Protein AF-A0A392VL52-F1 (afdb_monomer_lite)

Foldseek 3Di:
DDDDDDDDDDDDDPPPDDPPPPPDPDDDDPPVLCVVLVPDDPVVSVVVCCVVPVPPPQDPVNVVVVVVVD

Radius of gyration: 24.05 Å; chains: 1; bounding box: 48×51×44 Å

pLDDT: mean 73.77, std 12.08, range [44.94, 93.69]

Secondary structure (DSSP, 8-state):
---PPPPP--------S----PPP------HHHHHHHTTS-HHHHHHHHHHHH------HHHHHHHHTT-

Organism: NCB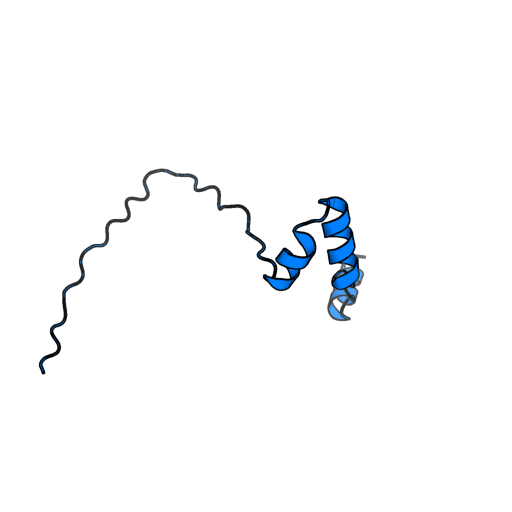I:txid97028

Structure (mmCIF, N/CA/C/O backbone):
data_AF-A0A392VL52-F1
#
_entry.id   AF-A0A392VL52-F1
#
loop_
_atom_site.group_PDB
_atom_site.id
_atom_site.type_symbol
_atom_site.label_atom_id
_atom_site.label_alt_id
_atom_site.label_comp_id
_atom_site.label_asym_id
_atom_site.label_entity_id
_atom_site.label_seq_id
_atom_site.pdbx_PDB_ins_code
_atom_site.Cartn_x
_atom_site.Cartn_y
_atom_site.Cartn_z
_atom_site.occupancy
_atom_site.B_iso_or_equiv
_atom_site.auth_seq_id
_atom_site.auth_comp_id
_atom_site.auth_asym_id
_atom_site.auth_atom_id
_atom_site.pdbx_PDB_model_num
ATOM 1 N N . ALA A 1 1 ? -32.102 -41.618 -16.338 1.00 52.91 1 ALA A N 1
ATOM 2 C CA . ALA A 1 1 ? -30.923 -40.848 -16.763 1.00 52.91 1 ALA A CA 1
ATOM 3 C C . ALA A 1 1 ? -29.728 -41.413 -16.018 1.00 52.91 1 ALA A C 1
ATOM 5 O O . ALA A 1 1 ? -29.473 -41.053 -14.873 1.00 52.91 1 ALA A O 1
ATOM 6 N N . GLU A 1 2 ? -29.121 -42.423 -16.628 1.00 44.94 2 GLU A N 1
ATOM 7 C CA . GLU A 1 2 ? -27.860 -43.033 -16.223 1.00 44.94 2 GLU A CA 1
ATOM 8 C C . GLU A 1 2 ? -26.714 -42.006 -16.127 1.00 44.94 2 GLU A C 1
ATOM 10 O O . GLU A 1 2 ? -26.518 -41.177 -17.010 1.00 44.94 2 GLU A O 1
ATOM 15 N N . TYR A 1 3 ? -25.970 -42.045 -15.023 1.00 54.91 3 TYR A N 1
ATOM 16 C CA . TYR A 1 3 ? -24.758 -41.252 -14.807 1.00 54.91 3 TYR A CA 1
ATOM 17 C C . TYR A 1 3 ? -23.557 -42.054 -15.315 1.00 54.91 3 TYR A C 1
ATOM 19 O O . TYR A 1 3 ? -23.063 -42.962 -14.643 1.00 54.91 3 TYR A O 1
ATOM 27 N N . GLU A 1 4 ? -23.115 -41.728 -16.524 1.00 65.00 4 GLU A N 1
ATOM 28 C CA . GLU A 1 4 ? -21.908 -42.268 -17.143 1.00 65.00 4 GLU A CA 1
ATOM 29 C C . GLU A 1 4 ? -20.665 -41.665 -16.459 1.00 65.00 4 GLU A C 1
ATOM 31 O O . GLU A 1 4 ? -20.476 -40.449 -16.436 1.00 65.00 4 GLU A O 1
ATOM 36 N N . ARG A 1 5 ? -19.834 -42.511 -15.833 1.00 67.25 5 ARG A N 1
ATOM 37 C CA . ARG A 1 5 ? -18.565 -42.107 -15.201 1.00 67.25 5 ARG A CA 1
ATOM 38 C C . ARG A 1 5 ? -17.430 -42.329 -16.195 1.00 67.25 5 ARG A C 1
ATOM 40 O O . ARG A 1 5 ? -17.163 -43.477 -16.539 1.00 67.25 5 ARG A O 1
ATOM 47 N N . THR A 1 6 ? -16.728 -41.276 -16.605 1.00 60.53 6 THR A N 1
ATOM 48 C CA . THR A 1 6 ? -15.530 -41.404 -17.445 1.00 60.53 6 THR A CA 1
ATOM 49 C C . THR A 1 6 ? -14.239 -41.454 -16.627 1.00 60.53 6 THR A C 1
ATOM 51 O O . THR A 1 6 ? -14.099 -40.885 -15.545 1.00 60.53 6 THR A O 1
ATOM 54 N N . THR A 1 7 ? -13.329 -42.266 -17.153 1.00 59.22 7 THR A N 1
ATOM 55 C CA . THR A 1 7 ? -12.181 -42.922 -16.530 1.00 59.22 7 THR A CA 1
ATOM 56 C C . THR A 1 7 ? -10.939 -42.039 -16.382 1.00 59.22 7 THR A C 1
ATOM 58 O O . THR A 1 7 ? -10.565 -41.307 -17.292 1.00 59.22 7 THR A O 1
ATOM 61 N N . ARG A 1 8 ? -10.266 -42.208 -15.235 1.00 68.38 8 ARG A N 1
ATOM 62 C CA . ARG A 1 8 ? -8.947 -41.688 -14.827 1.00 68.38 8 ARG A CA 1
ATOM 63 C C . ARG A 1 8 ? -7.839 -42.014 -15.840 1.00 68.38 8 ARG A C 1
ATOM 65 O O . ARG A 1 8 ? -7.512 -43.185 -16.003 1.00 68.38 8 ARG A O 1
ATOM 72 N N . ILE A 1 9 ? -7.213 -40.993 -16.428 1.00 58.34 9 ILE A N 1
ATOM 73 C CA . ILE A 1 9 ? -5.939 -41.063 -17.173 1.00 58.34 9 ILE A CA 1
ATOM 74 C C . ILE A 1 9 ? -5.323 -39.650 -17.098 1.00 58.34 9 ILE A C 1
ATOM 76 O O . ILE A 1 9 ? -6.032 -38.689 -17.356 1.00 58.34 9 ILE A O 1
ATOM 80 N N . GLY A 1 10 ? -4.078 -39.393 -16.721 1.00 57.78 10 GLY A N 1
ATOM 81 C CA . GLY A 1 10 ? -2.959 -40.242 -16.363 1.00 57.78 10 GLY A CA 1
ATOM 82 C C . GLY A 1 10 ? -1.996 -39.430 -15.490 1.00 57.78 10 GLY A C 1
ATOM 83 O O . GLY A 1 10 ? -1.924 -38.207 -15.577 1.00 57.78 10 GLY A O 1
ATOM 84 N N . ASP A 1 11 ? -1.330 -40.151 -14.605 1.00 62.62 11 ASP A N 1
ATOM 85 C CA . ASP A 1 11 ? -0.241 -39.709 -13.746 1.00 62.62 11 ASP A CA 1
ATOM 86 C C . ASP A 1 11 ? 1.065 -39.938 -14.515 1.00 62.62 11 ASP A C 1
ATOM 88 O O . ASP A 1 11 ? 1.354 -41.075 -14.885 1.00 62.62 11 ASP A O 1
ATOM 92 N N . SER A 1 12 ? 1.792 -38.868 -14.829 1.00 60.00 12 SER A N 1
ATOM 93 C CA . SER A 1 12 ? 3.198 -38.938 -15.236 1.00 60.00 12 SER A CA 1
ATOM 94 C C . SER A 1 12 ? 3.844 -37.591 -14.935 1.00 60.00 12 SER A C 1
ATOM 96 O O . SER A 1 12 ? 3.828 -36.676 -15.758 1.00 60.00 12 SER A O 1
ATOM 98 N N . HIS A 1 13 ? 4.338 -37.444 -13.707 1.00 60.12 13 HIS A N 1
ATOM 99 C CA . HIS A 1 13 ? 5.187 -36.330 -13.302 1.00 60.12 13 HIS A CA 1
ATOM 100 C C . HIS A 1 13 ? 6.652 -36.772 -13.398 1.00 60.12 13 HIS A C 1
ATOM 102 O O . HIS A 1 13 ? 7.214 -37.268 -12.422 1.00 60.12 13 HIS A O 1
ATOM 108 N N . ASP A 1 14 ? 7.267 -36.595 -14.568 1.00 54.69 14 ASP A N 1
ATOM 109 C CA . ASP A 1 14 ? 8.725 -36.665 -14.688 1.00 54.69 14 ASP A CA 1
ATOM 110 C C . ASP A 1 14 ? 9.318 -35.347 -14.167 1.00 54.69 14 ASP A C 1
ATOM 112 O O . ASP A 1 14 ? 9.329 -34.318 -14.843 1.00 54.69 14 ASP A O 1
ATOM 116 N N . ASP A 1 15 ? 9.750 -35.390 -12.904 1.00 59.00 15 ASP A N 1
ATOM 117 C CA . ASP A 1 15 ? 10.489 -34.345 -12.186 1.00 59.00 15 ASP A CA 1
ATOM 118 C C . ASP A 1 15 ? 11.955 -34.321 -12.650 1.00 59.00 15 ASP A C 1
ATOM 120 O O . ASP A 1 15 ? 12.876 -34.638 -11.899 1.00 59.00 15 ASP A O 1
ATOM 124 N N . GLU A 1 16 ? 12.204 -34.021 -13.924 1.00 62.03 16 GLU A N 1
ATOM 125 C CA . GLU A 1 16 ? 13.576 -33.928 -14.427 1.00 62.03 16 GLU A CA 1
ATOM 126 C C . GLU A 1 16 ? 14.126 -32.509 -14.179 1.00 62.03 16 GLU A C 1
ATOM 128 O O . GLU A 1 16 ? 13.934 -31.569 -14.951 1.00 62.03 16 GLU A O 1
ATOM 133 N N . GLY A 1 17 ? 14.840 -32.355 -13.062 1.00 62.25 17 GLY A N 1
ATOM 134 C CA . GLY A 1 17 ? 16.039 -31.513 -13.016 1.00 62.25 17 GLY A CA 1
ATOM 135 C C . GLY A 1 17 ? 15.863 -29.994 -12.973 1.00 62.25 17 GLY A C 1
ATOM 136 O O . GLY A 1 17 ? 16.757 -29.277 -13.425 1.00 62.25 17 GLY A O 1
ATOM 137 N N . THR A 1 18 ? 14.782 -29.463 -12.403 1.00 56.78 18 THR A N 1
ATOM 138 C CA . THR A 1 18 ? 14.650 -28.008 -12.236 1.00 56.78 18 THR A CA 1
ATOM 139 C C . THR A 1 18 ? 14.797 -27.645 -10.764 1.00 56.78 18 THR A C 1
ATOM 141 O O . THR A 1 18 ? 13.917 -27.932 -9.961 1.00 56.78 18 THR A O 1
ATOM 144 N N . SER A 1 19 ? 15.889 -26.969 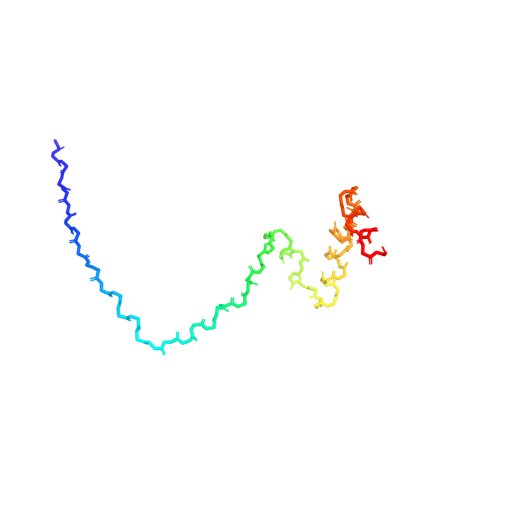-10.388 1.00 65.81 19 SER A N 1
ATOM 145 C CA . SER A 1 19 ? 15.894 -26.136 -9.178 1.00 65.81 19 SER A CA 1
ATOM 146 C C . SER A 1 19 ? 14.815 -25.077 -9.368 1.00 65.81 19 SER A C 1
ATOM 148 O O . SER A 1 19 ? 15.076 -23.994 -9.893 1.00 65.81 19 SER A O 1
ATOM 150 N N . VAL A 1 20 ? 13.574 -25.414 -9.020 1.00 61.97 20 VAL A N 1
ATOM 151 C CA . VAL A 1 20 ? 12.458 -24.482 -9.055 1.00 61.97 20 VAL A CA 1
ATOM 152 C C . VAL A 1 20 ? 12.763 -23.460 -7.971 1.00 61.97 20 VAL A C 1
ATOM 154 O O . VAL A 1 20 ? 12.497 -23.686 -6.790 1.00 61.97 20 VAL A O 1
ATOM 157 N N . LEU A 1 21 ? 13.380 -22.341 -8.361 1.00 70.94 21 LEU A N 1
ATOM 158 C CA . LEU A 1 21 ? 13.418 -21.145 -7.536 1.00 70.94 21 LEU A CA 1
ATOM 159 C C . LEU A 1 21 ? 11.963 -20.841 -7.213 1.00 70.94 21 LEU A C 1
ATOM 161 O O . LEU A 1 21 ? 11.198 -20.434 -8.091 1.00 70.94 21 LEU A O 1
ATOM 165 N N . LYS A 1 22 ? 11.561 -21.134 -5.973 1.00 75.38 22 LYS A N 1
ATOM 166 C CA . LYS A 1 22 ? 10.203 -20.868 -5.521 1.00 75.38 22 LYS A CA 1
ATOM 167 C C . LYS A 1 22 ? 9.934 -19.401 -5.844 1.00 75.38 22 LYS A C 1
ATOM 169 O O . LYS A 1 22 ? 10.753 -18.562 -5.455 1.00 75.38 22 LYS A O 1
ATOM 174 N N . PRO A 1 23 ? 8.865 -19.090 -6.602 1.00 77.19 23 PRO A N 1
ATOM 175 C CA . PRO A 1 23 ? 8.613 -17.717 -6.991 1.00 77.19 23 PRO A CA 1
ATOM 176 C C . PRO A 1 23 ? 8.599 -16.860 -5.725 1.00 77.19 23 PRO A C 1
ATOM 178 O O . PRO A 1 23 ? 8.124 -17.344 -4.686 1.00 77.19 23 PRO A O 1
ATOM 181 N N . PRO A 1 24 ? 9.122 -15.621 -5.788 1.00 77.38 24 PRO A N 1
ATOM 182 C CA . PRO A 1 24 ? 9.066 -14.717 -4.655 1.00 77.38 24 PRO A CA 1
ATOM 183 C C . PRO A 1 24 ? 7.640 -14.720 -4.107 1.00 77.38 24 PRO A C 1
ATOM 185 O O . PRO A 1 24 ? 6.696 -14.670 -4.909 1.00 77.38 24 PRO A O 1
ATOM 188 N N . PRO A 1 25 ? 7.458 -14.850 -2.782 1.00 78.06 25 PRO A N 1
ATOM 189 C CA . PRO A 1 25 ? 6.128 -14.873 -2.203 1.00 78.06 25 PRO A CA 1
ATOM 190 C C . PRO A 1 25 ? 5.390 -13.621 -2.669 1.00 78.06 25 PRO A C 1
ATOM 192 O O . PRO A 1 25 ? 5.805 -12.493 -2.405 1.00 78.06 25 PRO A O 1
ATOM 195 N N . ARG A 1 26 ? 4.322 -13.830 -3.439 1.00 80.50 26 ARG A N 1
ATOM 196 C CA . ARG A 1 26 ? 3.521 -12.735 -3.969 1.00 80.50 26 ARG A CA 1
ATOM 197 C C . ARG A 1 26 ? 2.613 -12.268 -2.851 1.00 80.50 26 ARG A C 1
ATOM 199 O O . ARG A 1 26 ? 1.707 -12.992 -2.447 1.00 80.50 26 ARG A O 1
ATOM 206 N N . ILE A 1 27 ? 2.860 -11.062 -2.362 1.00 76.44 27 ILE A N 1
ATOM 207 C CA . ILE A 1 27 ? 1.874 -10.357 -1.557 1.00 76.44 27 ILE A CA 1
ATOM 208 C C . ILE A 1 27 ? 0.820 -9.790 -2.509 1.00 76.44 27 ILE A C 1
ATOM 210 O O . ILE A 1 27 ? 1.143 -9.116 -3.488 1.00 76.44 27 ILE A O 1
ATOM 214 N N . CYS A 1 28 ? -0.441 -10.118 -2.257 1.00 78.62 28 CYS A N 1
ATOM 215 C CA . CYS A 1 28 ? -1.570 -9.555 -2.984 1.00 78.62 28 CYS A CA 1
ATOM 216 C C . CYS A 1 28 ? -2.264 -8.570 -2.053 1.00 78.62 28 CYS A C 1
ATOM 218 O O . CYS A 1 28 ? -2.694 -8.949 -0.965 1.00 78.62 28 CYS A O 1
ATOM 220 N N . LEU A 1 29 ? -2.358 -7.314 -2.480 1.00 83.12 29 LEU A N 1
ATOM 221 C CA . LEU A 1 29 ? -3.166 -6.321 -1.785 1.00 83.12 29 LEU A CA 1
ATOM 222 C C . LEU A 1 29 ? -4.625 -6.423 -2.259 1.00 83.12 29 LEU A C 1
ATOM 224 O O . LEU A 1 29 ? -4.860 -6.843 -3.398 1.00 83.12 29 LEU A O 1
ATOM 228 N N . PRO A 1 30 ? -5.602 -6.036 -1.419 1.00 87.44 30 PRO A N 1
ATOM 229 C CA . PRO A 1 30 ? -6.991 -5.891 -1.843 1.00 87.44 30 PRO A CA 1
ATOM 230 C C . PRO A 1 30 ? -7.115 -4.967 -3.061 1.00 87.44 30 PRO A C 1
ATOM 232 O O . PRO A 1 30 ? -6.331 -4.026 -3.224 1.00 87.44 30 PRO A O 1
ATOM 235 N N . VAL A 1 31 ? -8.098 -5.228 -3.923 1.00 87.25 31 VAL A N 1
ATOM 236 C CA . VAL A 1 31 ? -8.269 -4.493 -5.189 1.00 87.25 31 VAL A CA 1
ATOM 237 C C . VAL A 1 31 ? -8.527 -3.007 -4.956 1.00 87.25 31 VAL A C 1
ATOM 239 O O . VAL A 1 31 ? -8.039 -2.174 -5.714 1.00 87.25 31 VAL A O 1
ATOM 242 N N . GLU A 1 32 ? -9.211 -2.670 -3.870 1.00 86.44 32 GLU A N 1
ATOM 243 C CA . GLU A 1 32 ? -9.525 -1.304 -3.466 1.00 86.44 32 GLU A CA 1
ATOM 244 C C . GLU A 1 32 ? -8.242 -0.539 -3.109 1.00 86.44 32 GLU A C 1
ATOM 246 O O . GLU A 1 32 ? -8.051 0.606 -3.519 1.00 86.44 32 GLU A O 1
ATOM 251 N N . VAL A 1 33 ? -7.313 -1.209 -2.413 1.00 84.88 33 VAL A N 1
ATOM 252 C CA . VAL A 1 33 ? -5.993 -0.653 -2.090 1.00 84.88 33 VAL A CA 1
ATOM 253 C C . VAL A 1 33 ? -5.188 -0.471 -3.373 1.00 84.88 33 VAL A C 1
ATOM 255 O O . VAL A 1 33 ? -4.664 0.610 -3.615 1.00 84.88 33 VAL A O 1
ATOM 258 N N . LEU A 1 34 ? -5.150 -1.473 -4.254 1.00 85.31 34 LEU A N 1
ATOM 259 C CA . LEU A 1 34 ? -4.430 -1.368 -5.528 1.00 85.31 34 LEU A CA 1
ATOM 260 C C . LEU A 1 34 ? -4.952 -0.231 -6.413 1.00 85.31 34 LEU A C 1
ATOM 262 O O . LEU A 1 34 ? -4.158 0.469 -7.037 1.00 85.31 34 LEU A O 1
ATOM 266 N N . GLN A 1 35 ? -6.268 -0.023 -6.452 1.00 88.38 35 GLN A N 1
ATOM 267 C CA . GLN A 1 35 ? -6.880 1.088 -7.178 1.00 88.38 35 GLN A CA 1
ATOM 268 C C . GLN A 1 35 ? -6.462 2.441 -6.604 1.00 88.38 35 GLN A C 1
ATOM 270 O O . GLN A 1 35 ? -6.165 3.349 -7.374 1.00 88.38 35 GLN A O 1
ATOM 275 N N . SER A 1 36 ? -6.384 2.562 -5.276 1.00 84.19 36 SER A N 1
ATOM 276 C CA . SER A 1 36 ? -5.962 3.805 -4.618 1.00 84.19 36 SER A CA 1
ATOM 277 C C . SER A 1 36 ? -4.486 4.152 -4.847 1.00 84.19 36 SER A C 1
ATOM 279 O O . SER A 1 36 ? -4.131 5.326 -4.846 1.00 84.19 36 SER A O 1
ATOM 281 N N . LEU A 1 37 ? -3.641 3.142 -5.084 1.00 87.56 37 LEU A N 1
ATOM 282 C CA . LEU A 1 37 ? -2.194 3.301 -5.261 1.00 87.56 37 LEU A CA 1
ATOM 283 C C . LEU A 1 37 ? -1.766 3.386 -6.736 1.00 87.56 37 LEU A C 1
ATOM 285 O O . LEU A 1 37 ? -0.600 3.646 -7.019 1.00 87.56 37 LEU A O 1
ATOM 289 N N . LYS A 1 38 ? -2.684 3.145 -7.681 1.00 86.56 38 LYS A N 1
ATOM 290 C CA . LYS A 1 38 ? -2.381 2.974 -9.110 1.00 86.56 38 LYS A CA 1
ATOM 291 C C . LYS A 1 38 ? -1.724 4.198 -9.757 1.00 86.56 38 LYS A C 1
ATOM 293 O O . LYS A 1 38 ? -0.888 4.030 -10.639 1.00 86.56 38 LYS A O 1
ATOM 298 N N . ASP A 1 39 ? -2.118 5.395 -9.334 1.00 90.38 39 ASP A N 1
ATOM 299 C CA . ASP A 1 39 ? -1.709 6.660 -9.957 1.00 90.38 39 ASP A CA 1
ATOM 300 C C . ASP A 1 39 ? -0.635 7.409 -9.144 1.00 90.38 39 ASP A C 1
ATOM 302 O O . ASP A 1 39 ? -0.329 8.567 -9.428 1.00 90.38 39 ASP A O 1
ATOM 306 N N . LEU A 1 40 ? -0.063 6.761 -8.123 1.00 89.50 40 LEU A N 1
ATOM 307 C CA . LEU A 1 40 ? 0.930 7.355 -7.231 1.00 89.50 40 LEU A CA 1
ATOM 308 C C . LEU A 1 40 ? 2.349 6.912 -7.575 1.00 89.50 40 LEU A C 1
ATOM 310 O O . LEU A 1 40 ? 2.581 5.815 -8.088 1.00 89.50 40 LEU A O 1
ATOM 314 N N . ALA A 1 41 ? 3.316 7.769 -7.242 1.00 93.69 41 ALA A N 1
ATOM 315 C CA . ALA A 1 41 ? 4.716 7.376 -7.251 1.00 93.69 41 ALA A CA 1
ATOM 316 C C . ALA A 1 41 ? 4.951 6.243 -6.230 1.00 93.69 41 ALA A C 1
ATOM 318 O O . ALA A 1 41 ? 4.250 6.184 -5.214 1.00 93.69 41 ALA A O 1
ATOM 319 N N . PRO A 1 42 ? 5.925 5.346 -6.460 1.00 87.50 42 PRO A N 1
ATOM 320 C CA . PRO A 1 42 ? 6.187 4.213 -5.569 1.00 87.50 42 PRO A CA 1
ATOM 321 C C . PRO A 1 42 ? 6.392 4.610 -4.100 1.00 87.50 42 PRO A C 1
ATOM 323 O O . PRO A 1 42 ? 5.903 3.929 -3.195 1.00 87.50 42 PRO A O 1
ATOM 326 N N . GLU A 1 43 ? 7.082 5.723 -3.859 1.00 90.31 43 GLU A N 1
ATOM 327 C CA . GLU A 1 43 ? 7.358 6.255 -2.525 1.00 90.31 43 GLU A CA 1
ATOM 328 C C . GLU A 1 43 ? 6.080 6.776 -1.855 1.00 90.31 43 GLU A C 1
ATOM 330 O O . GLU A 1 43 ? 5.807 6.459 -0.696 1.00 90.31 43 GLU A O 1
ATOM 335 N N . ASP A 1 44 ? 5.262 7.525 -2.596 1.00 89.31 44 ASP A N 1
ATOM 336 C CA . ASP A 1 44 ? 3.994 8.071 -2.10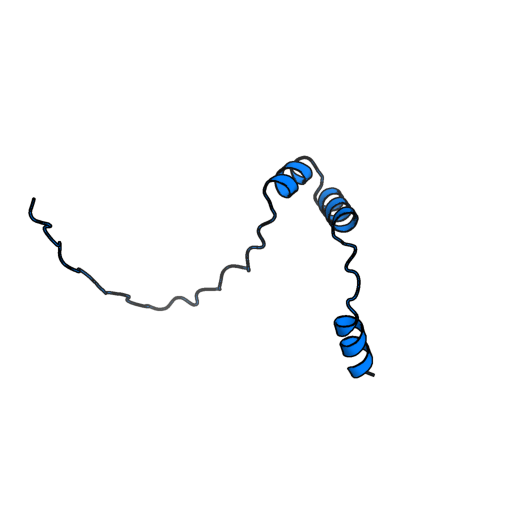4 1.00 89.31 44 ASP A CA 1
ATOM 337 C C . ASP A 1 44 ? 2.970 6.966 -1.831 1.00 89.31 44 ASP A C 1
ATOM 339 O O . ASP A 1 44 ? 2.275 6.998 -0.813 1.00 89.31 44 ASP A O 1
ATOM 343 N N . ALA A 1 45 ? 2.931 5.942 -2.687 1.00 90.25 45 ALA A N 1
ATOM 344 C CA . ALA A 1 45 ? 2.092 4.768 -2.499 1.00 90.25 45 ALA A CA 1
ATOM 345 C C . ALA A 1 45 ? 2.454 4.013 -1.209 1.00 90.25 45 ALA A C 1
ATOM 347 O O . ALA A 1 45 ? 1.572 3.622 -0.437 1.00 90.25 45 ALA A O 1
ATOM 348 N N . LEU A 1 46 ? 3.754 3.843 -0.938 1.00 87.81 46 LEU A N 1
ATOM 349 C CA . LEU A 1 46 ? 4.222 3.228 0.301 1.00 87.81 46 LEU A CA 1
ATOM 350 C C . LEU A 1 46 ? 3.867 4.090 1.519 1.00 87.81 46 LEU A C 1
ATOM 352 O O . LEU A 1 46 ? 3.328 3.570 2.496 1.00 87.81 46 LEU A O 1
ATOM 356 N N . ASN A 1 47 ? 4.108 5.401 1.457 1.00 88.62 47 ASN A N 1
ATOM 357 C CA . ASN A 1 47 ? 3.790 6.327 2.546 1.00 88.62 47 ASN A CA 1
ATOM 358 C C . ASN A 1 47 ? 2.292 6.339 2.876 1.00 88.62 47 ASN A C 1
ATOM 360 O O . ASN A 1 47 ? 1.915 6.322 4.051 1.00 88.62 47 ASN A O 1
ATOM 364 N N . GLN A 1 48 ? 1.428 6.320 1.861 1.00 86.81 48 GLN A N 1
ATOM 365 C CA . GLN A 1 48 ? -0.017 6.244 2.053 1.00 86.81 48 GLN A CA 1
ATOM 366 C C . GLN A 1 48 ? -0.433 4.901 2.665 1.00 86.81 48 GLN A C 1
ATOM 368 O O . GLN A 1 48 ? -1.246 4.873 3.594 1.00 86.81 48 GLN A O 1
ATOM 373 N N . LEU A 1 49 ? 0.147 3.791 2.198 1.00 87.50 49 LEU A N 1
ATOM 374 C CA . LEU A 1 49 ? -0.132 2.464 2.744 1.00 87.50 49 LEU A CA 1
ATOM 375 C C . LEU A 1 49 ? 0.265 2.379 4.223 1.00 87.50 49 LEU A C 1
ATOM 377 O O . LEU A 1 49 ? -0.521 1.906 5.044 1.00 87.50 49 LEU A O 1
ATOM 381 N N . LEU A 1 50 ? 1.442 2.901 4.573 1.00 86.12 50 LEU A N 1
ATOM 382 C CA . LEU A 1 50 ? 1.922 2.979 5.952 1.00 86.12 50 LEU A CA 1
ATOM 383 C C . LEU A 1 50 ? 1.110 3.966 6.802 1.00 86.12 50 LEU A C 1
ATOM 385 O O . LEU A 1 50 ? 0.897 3.727 7.984 1.00 86.12 50 LEU A O 1
ATOM 389 N N . SER A 1 51 ? 0.585 5.039 6.219 1.00 84.69 51 SER A N 1
ATOM 390 C CA . SER A 1 51 ? -0.294 5.961 6.948 1.00 84.69 51 SER A CA 1
ATOM 391 C C . SER A 1 51 ? -1.660 5.333 7.251 1.00 84.69 51 SER A C 1
ATOM 393 O O . SER A 1 51 ? -2.211 5.546 8.327 1.00 84.69 51 SER A O 1
ATOM 395 N N . SER A 1 52 ? -2.203 4.534 6.325 1.00 79.94 52 SER A N 1
ATOM 396 C CA . SER A 1 52 ? -3.514 3.888 6.478 1.00 79.94 52 SER A CA 1
ATOM 397 C C . SER A 1 52 ? -3.469 2.581 7.279 1.00 79.94 52 SER A C 1
ATOM 399 O O . SER A 1 52 ? -4.453 2.239 7.928 1.00 79.94 52 SER A O 1
ATOM 401 N N . HIS A 1 53 ? -2.367 1.830 7.202 1.00 75.44 53 HIS A N 1
ATOM 402 C CA . HIS A 1 53 ? -2.254 0.474 7.765 1.00 75.44 53 HIS A CA 1
ATOM 403 C C . HIS A 1 53 ? -0.958 0.245 8.555 1.00 75.44 53 HIS A C 1
ATOM 405 O O . HIS A 1 53 ? -0.820 -0.773 9.226 1.00 75.44 53 HIS A O 1
ATOM 411 N N . GLY A 1 54 ? 0.000 1.169 8.491 1.00 65.62 54 GLY A N 1
ATOM 412 C CA . GLY A 1 54 ? 1.297 1.080 9.171 1.00 65.62 54 GLY A CA 1
ATOM 413 C C . GLY A 1 54 ? 1.261 1.487 10.640 1.00 65.62 54 GLY A C 1
ATOM 414 O O . GLY A 1 54 ? 2.302 1.488 11.293 1.00 65.62 54 GLY A O 1
ATOM 415 N N . ALA A 1 55 ? 0.079 1.739 11.206 1.00 64.75 55 ALA A N 1
ATOM 416 C CA . ALA A 1 55 ? -0.120 1.599 12.640 1.00 64.75 55 ALA A CA 1
ATOM 417 C C . ALA A 1 55 ? -0.070 0.103 12.997 1.00 64.75 55 ALA A C 1
ATOM 419 O O . ALA A 1 55 ? -1.079 -0.504 13.356 1.00 64.75 55 ALA A O 1
ATOM 420 N N . PHE A 1 56 ? 1.113 -0.509 12.886 1.00 64.88 56 PHE A N 1
ATOM 421 C CA . PHE A 1 56 ? 1.386 -1.733 13.618 1.00 64.88 56 PHE A CA 1
ATOM 422 C C . PHE A 1 56 ? 1.283 -1.360 15.091 1.00 64.88 56 PHE A C 1
ATOM 424 O O . PHE A 1 56 ? 2.190 -0.754 15.653 1.00 64.88 56 PHE A O 1
ATOM 431 N N . VAL A 1 57 ? 0.126 -1.625 15.691 1.00 69.56 57 VAL A N 1
ATOM 432 C CA . VAL A 1 57 ? -0.069 -1.478 17.126 1.00 69.56 57 VAL A CA 1
ATOM 433 C C . VAL A 1 57 ? 0.548 -2.728 17.745 1.00 69.56 57 VAL A C 1
ATOM 435 O O . VAL A 1 57 ? -0.014 -3.813 17.558 1.00 69.56 57 VAL A O 1
ATOM 438 N N . PRO A 1 58 ? 1.687 -2.619 18.458 1.00 66.94 58 PRO A N 1
ATOM 439 C CA . PRO A 1 58 ? 2.303 -3.764 19.104 1.00 66.94 58 PRO A CA 1
ATOM 440 C C . PRO A 1 58 ? 1.273 -4.389 20.032 1.00 66.94 58 PRO A C 1
ATOM 442 O O . PRO A 1 58 ? 0.830 -3.778 21.010 1.00 66.94 58 PRO A O 1
ATOM 445 N N . THR A 1 59 ? 0.845 -5.602 19.701 1.00 71.94 59 THR A N 1
ATOM 446 C CA . THR A 1 59 ? -0.048 -6.345 20.587 1.00 71.94 59 THR A CA 1
ATOM 447 C C . THR A 1 59 ? 0.744 -6.703 21.846 1.00 71.94 59 THR A C 1
ATOM 449 O O . THR A 1 59 ? 1.963 -6.834 21.792 1.00 71.94 59 THR A O 1
ATOM 452 N N . ALA A 1 60 ? 0.092 -6.872 22.998 1.00 74.38 60 ALA A N 1
ATOM 453 C CA . ALA A 1 60 ? 0.788 -7.211 24.248 1.00 74.38 60 ALA A CA 1
ATOM 454 C C . ALA A 1 60 ? 1.758 -8.406 24.097 1.00 74.38 60 ALA A C 1
ATOM 456 O O . ALA A 1 60 ? 2.843 -8.393 24.670 1.00 74.38 60 ALA A O 1
ATOM 457 N N . ALA A 1 61 ? 1.406 -9.380 23.249 1.00 76.06 61 ALA A N 1
ATOM 458 C CA . ALA A 1 61 ? 2.263 -10.508 22.895 1.00 76.06 61 ALA A CA 1
ATOM 459 C C . ALA A 1 61 ? 3.547 -10.106 22.138 1.00 76.06 61 ALA A C 1
ATOM 461 O O . ALA A 1 61 ? 4.602 -10.660 22.417 1.00 76.06 61 ALA A O 1
ATOM 462 N N . ASP A 1 62 ? 3.485 -9.135 21.222 1.00 78.69 62 ASP A N 1
ATOM 463 C CA . ASP A 1 62 ? 4.651 -8.619 20.484 1.00 78.69 62 ASP A CA 1
ATOM 464 C C . ASP A 1 62 ? 5.657 -7.945 21.435 1.00 78.69 62 ASP A C 1
ATOM 466 O O . ASP A 1 62 ? 6.858 -8.213 21.394 1.00 78.69 62 ASP A O 1
ATOM 470 N N . ARG A 1 63 ? 5.141 -7.174 22.403 1.00 76.69 63 ARG A N 1
ATOM 471 C CA . ARG A 1 63 ? 5.955 -6.503 23.431 1.00 76.69 63 ARG A CA 1
ATOM 472 C C . ARG A 1 63 ? 6.623 -7.498 24.383 1.00 76.69 63 ARG A C 1
ATOM 474 O O . ARG A 1 63 ? 7.769 -7.294 24.766 1.00 76.69 63 ARG A O 1
ATOM 481 N N . GLU A 1 64 ? 5.935 -8.583 24.741 1.00 76.25 64 GLU A N 1
ATOM 482 C CA . GLU A 1 64 ? 6.498 -9.658 25.572 1.00 76.25 64 GLU A CA 1
ATOM 483 C C . GLU A 1 64 ? 7.667 -10.372 24.875 1.00 76.25 64 GLU A C 1
ATOM 485 O O . GLU A 1 64 ? 8.645 -10.728 25.532 1.00 76.25 64 GLU A O 1
ATOM 490 N N . LYS A 1 65 ? 7.596 -10.573 23.550 1.00 72.25 65 LYS A N 1
ATOM 491 C CA . LYS A 1 65 ? 8.695 -11.183 22.782 1.00 72.25 65 LYS A CA 1
ATOM 492 C C . LYS A 1 65 ? 9.908 -10.266 22.674 1.00 72.25 65 LYS A C 1
ATOM 494 O O . LYS A 1 65 ? 11.026 -10.762 22.765 1.00 72.25 65 LYS A O 1
ATOM 499 N N . ALA A 1 66 ? 9.703 -8.956 22.541 1.00 73.75 66 ALA A N 1
ATOM 500 C CA . ALA A 1 66 ? 10.799 -7.987 22.537 1.00 73.75 66 ALA A CA 1
ATOM 501 C C . ALA A 1 66 ? 11.581 -7.971 23.866 1.00 73.75 66 ALA A C 1
ATOM 503 O O . ALA A 1 66 ? 12.801 -7.856 23.853 1.00 73.75 66 ALA A O 1
ATOM 504 N N . LEU A 1 67 ? 10.895 -8.142 25.002 1.00 71.69 67 LEU A N 1
ATOM 505 C CA . LEU A 1 67 ? 11.510 -8.169 26.337 1.00 71.69 67 LEU A CA 1
ATOM 506 C C . LEU A 1 67 ? 12.242 -9.481 26.665 1.00 71.69 67 LEU A C 1
ATOM 508 O O . LEU A 1 67 ? 13.046 -9.511 27.584 1.00 71.69 67 LEU A O 1
ATOM 512 N N . GLN A 1 68 ? 11.967 -10.571 25.944 1.00 69.62 68 GLN A N 1
ATOM 513 C CA . GLN A 1 68 ? 12.637 -11.868 26.142 1.00 69.62 68 GLN A CA 1
ATOM 514 C C . GLN A 1 68 ? 14.009 -11.956 25.455 1.00 69.62 68 GLN A C 1
ATOM 516 O O . GLN A 1 68 ? 14.671 -12.988 25.555 1.00 69.62 68 GLN A O 1
ATOM 521 N N . LEU A 1 69 ? 14.405 -10.912 24.721 1.00 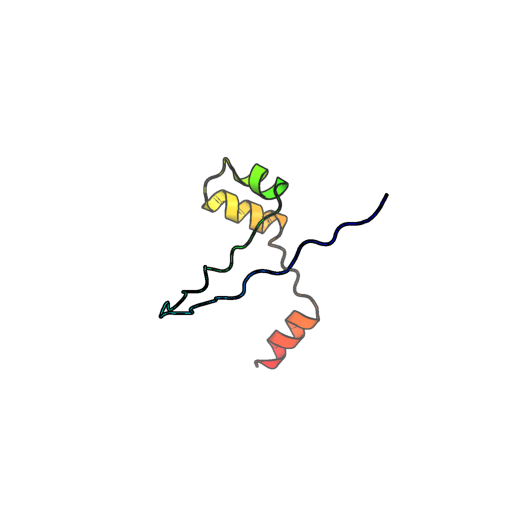62.59 69 LEU A N 1
ATOM 522 C CA . LEU A 1 69 ? 15.670 -10.845 23.993 1.00 62.59 69 LEU A CA 1
ATOM 523 C C . LEU A 1 69 ? 16.753 -10.024 24.732 1.00 62.59 69 LEU A C 1
ATOM 525 O O . LEU A 1 69 ? 17.864 -9.932 24.215 1.00 62.59 69 LEU A O 1
ATOM 529 N N . GLU A 1 70 ? 16.437 -9.438 25.897 1.00 49.88 70 GLU A N 1
ATOM 530 C CA . GLU A 1 70 ? 17.367 -8.691 26.775 1.00 49.88 70 GLU A CA 1
ATOM 531 C C . GLU A 1 70 ? 17.959 -9.566 27.891 1.00 49.88 70 GLU A C 1
ATOM 533 O O . GLU A 1 70 ? 17.218 -10.407 28.454 1.00 49.88 70 GLU A O 1
#

Sequence (70 aa):
AEYERTTRIGDSHDDEGTSVLKPPPRICLPVEVLQSLKDLAPEDALNQLLSSHGAFVPTAADREKALQLE

=== Feature glossary ===
Legend for the data blocks above and below:

— What the protein is —

The amino-acid sequence is the protein's primary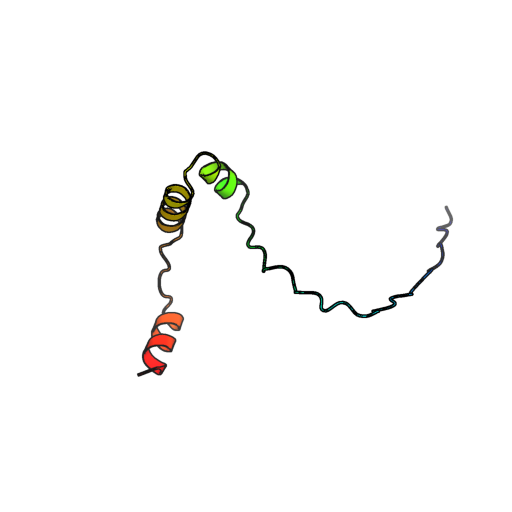 structure: the linear order of residues from the N-terminus to the C-terminus, written in one-letter code. Everything else here — the 3D coordinates, the secondary structure, the domain annotations — is ultimately a consequence of this string.

Database cross-references. InterPro integrates a dozen domain/family signature databases into unified entries with residue-range hits. GO terms attach function/process/location labels with evidence codes. CATH codes position the fold in a four-level structural taxonomy. Organism is the NCBI-taxonomy species name.

— Where its atoms are —

The mmCIF block holds the 3D Cartesian coordinates of each backbone atom (N, Cα, C, O) in ångströms. mmCIF is the PDB's canonical archive format — a tagged-loop text representation of the atomic model.

The six renders are orthographic views along the three Cartesian axes in both directions. Representation (cartoon, sticks, or surface) and color scheme (sequence-rainbow or by-chain) vary across proteins so the training set covers all the common visualization conventions.

— Local backbone conformation —

Secondary structure is the local, repeating backbone conformation. DSSP classifies it into eight states by reading the hydrogen-bond network: three helix types (H, G, I), two β types (E, B), two non-regular types (T, S), and unstructured coil (-).

SS3 is a coarse helix/strand/coil call (letters a/b/c) made by the P-SEA algorithm from inter-Cα distances and dihedrals. It is less detailed than DSSP but needs only Cα positions.

Backbone dihedral angles. Every residue except chain termini has a φ (preceding-C → N → Cα → C) and a ψ (N → Cα → C → next-N). They are reported in degrees following the IUPAC sign convention. Secondary structure is essentially a statement about which (φ, ψ) basin each residue occupies.

— Global shape and packing —

The geometric summary reports three shape descriptors. Rg (radius of gyration) measures how spread out the Cα atoms are about their centre of mass; compact globular proteins have small Rg, elongated or unfolded ones large. Cα contacts (<8 Å, |i−j|>4) count long-range residue pairs in spatial proximity — high for tightly packed folds, near zero for rods or random coil. The bounding-box extents give the protein's footprint along x, y, z in Å.

Solvent accessibility: the surface area of each residue that a 1.4 Å water probe can touch, in Å². When only backbone atoms are present the absolute values are lower than full-atom SASA (side chains contribute most of the area) and are flagged as backbone-only.

Plot images: a contact map (which residues are close in 3D, as an N×N binary image), a Ramachandran scatter (backbone torsion angles, revealing secondary-structure composition at a glance), and — for AlphaFold structures — a PAE heatmap (pairwise prediction confidence).

— Structural neighborhood —

Foldseek's 3Di representation compresses backbone geometry into a per-residue letter drawn from a learned twenty-state alphabet. It captures the tertiary interaction pattern around each residue — which residues are packed against it in space, regardless of where they are in sequence.

Structural nearest neighbors (via Foldseek easy-search vs the PDB). Reported per hit: target PDB id, E-value, and alignment TM-score. A TM-score above ~0.5 is the conventional threshold for 'same fold'.

— Confidence and disorder —

pLDDT (predicted Local Distance Difference Test) is AlphaFold's per-residue confidence score, ranging from 0 to 100. Values above 90 indicate high confidence (typically well-packed cores); 70–90 is confident; 50–70 low confidence; below 50 usually means the region is disordered or the prediction is unreliable there. AlphaFold stores pLDDT in the mmCIF B-factor column.

For experimental (PDB) structures, the B-factor (temperature factor) quantifies the positional spread of each atom in the crystal — a combination of thermal vibration and static disorder — 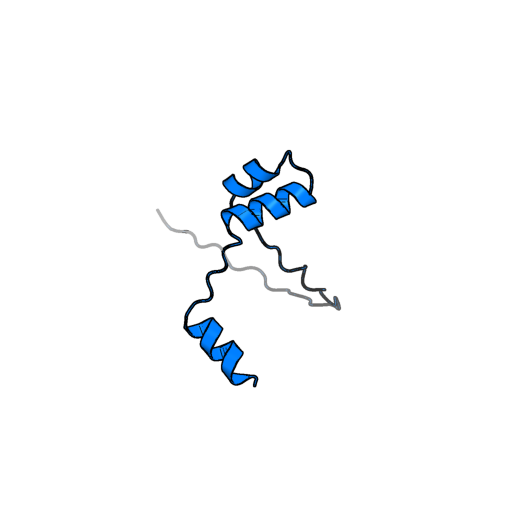in units of Å². High B-factors mark flexible loops or poorly resolved regions; low B-factors mark the rigid, well-ordered core.

Predicted Aligned Error (PAE) is an AlphaFold confidence matrix: entry (i, j) is the expected error in the position of residue j, in ångströms, when the prediction is superimposed on the true structure at residue i. Low PAE within a block of residues means that block is internally rigid and well-predicted; high PAE between two blocks means their relative placement is uncertain even if each block individually is confident.